Protein AF-X6NGE0-F1 (afdb_monomer)

InterPro domains:
  IPR001373 Cullin, N-terminal [PF00888] (2-91)
  IPR016158 Cullin homology domain [PS50069] (47-99)
  IPR016159 Cullin repeat-like-containing domain superfamily [SSF74788] (1-44)
  IPR036317 Cullin homology domain superfamily [SSF75632] (41-91)
  IPR045093 Cullin [PTHR11932] (2-90)

Sequence (99 aa):
NPDKFVAEVLLLRENFQEIVDQSFNGDKHFQRALKEAFEYFINLDT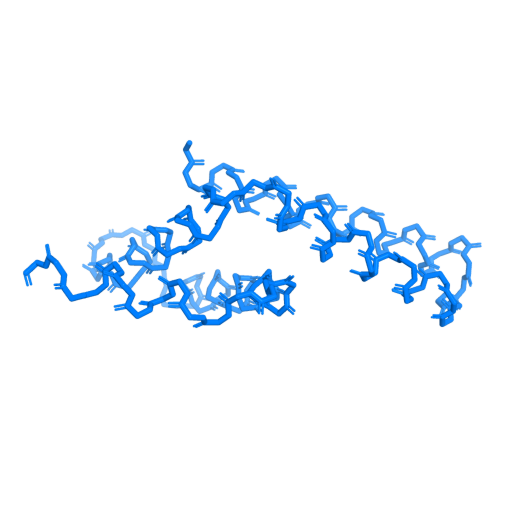RAAQFLSLYSDTLLRKNSLKMQDSEIMQKLDDIIIIFKFLKDKEFLKTTTNSI

Nearest PDB structures (foldseek):
  4y5w-assembly1_A  TM=2.722E-01  e=1.042E+00  Homo sapiens
  8pv4-assembly1_CR  TM=3.385E-01  e=5.177E+00  Thermochaetoides thermophila DSM 1495

Solvent-accessible surface area (backbone atoms only — not comparable to full-atom values): 5772 Å² total; per-residue (Å²): 110,38,68,60,50,54,54,52,53,50,52,53,48,51,57,53,50,50,47,35,41,69,77,51,70,55,38,66,67,55,54,47,52,51,50,54,50,49,27,51,58,51,57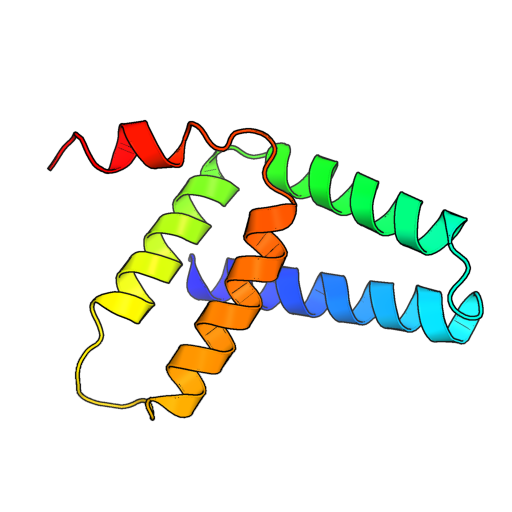,71,41,76,61,50,59,54,32,53,50,53,40,51,51,50,62,70,65,58,69,80,90,86,76,56,72,70,59,53,49,51,55,51,56,54,49,53,59,58,57,72,35,52,81,66,78,64,63,67,60,63,69,66,74,73,117

Organism: Reticulomyxa filosa (NCBI:txid46433)

Mean predicted aligned error: 7.46 Å

Radius of gyration: 15.13 Å; Cα contacts (8 Å, |Δi|>4): 53; chains: 1; bounding box: 33×23×48 Å

Foldseek 3Di:
DLVVLLVVLLVVLVVQCCCCCPVVVVDPVSVVVSLVVLLCVCQVDPCSVVSLVVVLCVLVVPPDDDDDPVVSVVSVVSSVVSVVSHPDPPVVPPVVPPD

pLDDT: mean 82.7, std 15.66, range [36.91, 96.44]

Secondary structure (DSSP, 8-state):
-HHHHHHHHHHHHHHHHHHHHHHSTT-HHHHHHHHHHHHHHHHH-THHHHHHHHHHHHHHH--SSS--HHHHHHHHHHHHHHHTT-S-TTHHHHHHTT-

Structure (mmCIF, N/CA/C/O backbone):
data_AF-X6NGE0-F1
#
_entry.id   AF-X6NGE0-F1
#
loop_
_atom_site.group_PDB
_atom_site.id
_atom_site.type_symbol
_atom_site.label_atom_id
_atom_site.label_alt_id
_atom_site.label_comp_id
_atom_site.label_asym_id
_atom_site.label_entity_id
_atom_site.label_seq_id
_atom_site.pdbx_PDB_ins_code
_atom_site.Cartn_x
_atom_site.Cartn_y
_atom_site.Cartn_z
_atom_site.occupancy
_atom_site.B_iso_or_equiv
_atom_site.auth_seq_id
_atom_site.auth_comp_id
_atom_site.auth_asym_id
_atom_site.auth_atom_id
_atom_site.pdbx_PDB_model_num
ATOM 1 N N . ASN A 1 1 ? -2.169 12.201 8.437 1.00 85.69 1 ASN A N 1
ATOM 2 C CA . ASN A 1 1 ? -3.479 11.549 8.642 1.00 85.69 1 ASN A CA 1
ATOM 3 C C . ASN A 1 1 ? -3.313 10.082 8.245 1.00 85.69 1 ASN A C 1
ATOM 5 O O . ASN A 1 1 ? -3.072 9.860 7.062 1.00 85.69 1 ASN A O 1
ATOM 9 N N . PRO A 1 2 ? -3.366 9.129 9.197 1.00 86.38 2 PRO A N 1
ATOM 10 C CA . PRO A 1 2 ? -3.166 7.698 8.936 1.00 86.38 2 PRO A CA 1
ATOM 11 C C . PRO A 1 2 ? -4.175 7.086 7.958 1.00 86.38 2 PRO A C 1
ATOM 13 O O . PRO A 1 2 ? -3.764 6.370 7.052 1.00 86.38 2 PRO A O 1
ATOM 16 N N . ASP A 1 3 ? -5.464 7.431 8.075 1.00 86.94 3 ASP A N 1
ATOM 17 C CA . ASP A 1 3 ? -6.521 6.896 7.202 1.00 86.94 3 ASP A CA 1
ATOM 18 C C . ASP A 1 3 ? -6.263 7.253 5.735 1.00 86.94 3 ASP A C 1
ATOM 20 O O . ASP A 1 3 ? -6.319 6.406 4.845 1.00 86.94 3 ASP A O 1
ATOM 24 N N . LYS A 1 4 ? -5.933 8.528 5.493 1.00 90.50 4 LYS A N 1
ATOM 25 C CA . LYS A 1 4 ? -5.630 9.040 4.154 1.00 90.50 4 LYS A CA 1
ATOM 26 C C . LYS A 1 4 ? -4.363 8.401 3.582 1.00 90.50 4 LYS A C 1
ATOM 28 O O . LYS A 1 4 ? -4.352 8.042 2.414 1.00 90.50 4 LYS A O 1
ATOM 33 N N . PHE A 1 5 ? -3.328 8.233 4.406 1.00 90.31 5 PHE A N 1
ATOM 34 C CA . PHE A 1 5 ? -2.079 7.596 3.989 1.00 90.31 5 PHE A CA 1
ATOM 35 C C . PHE A 1 5 ? -2.308 6.154 3.523 1.00 90.31 5 PHE A C 1
ATOM 37 O O . PHE A 1 5 ? -1.896 5.800 2.424 1.00 90.31 5 PHE A O 1
ATOM 44 N N . VAL A 1 6 ? -3.004 5.339 4.324 1.00 89.50 6 VAL A N 1
ATOM 45 C CA . VAL A 1 6 ? -3.296 3.941 3.971 1.00 89.50 6 VAL A CA 1
ATOM 46 C C . VAL A 1 6 ? -4.114 3.867 2.681 1.00 89.50 6 VAL A C 1
ATOM 48 O O . VAL A 1 6 ? -3.736 3.137 1.770 1.00 89.50 6 VAL A O 1
ATOM 51 N N . ALA A 1 7 ? -5.174 4.673 2.561 1.00 90.69 7 ALA A N 1
ATOM 52 C CA . ALA A 1 7 ? -6.011 4.700 1.363 1.00 90.69 7 ALA A CA 1
ATOM 53 C C . ALA A 1 7 ? -5.231 5.098 0.095 1.00 90.69 7 ALA A C 1
ATOM 55 O O . ALA A 1 7 ? -5.372 4.453 -0.942 1.00 90.69 7 ALA A O 1
ATOM 56 N N . GLU A 1 8 ? -4.382 6.127 0.170 1.00 93.38 8 GLU A N 1
ATOM 57 C CA . GLU A 1 8 ? -3.574 6.574 -0.972 1.00 93.38 8 GLU A CA 1
ATOM 58 C C . GLU A 1 8 ? -2.524 5.534 -1.383 1.00 93.38 8 GLU A C 1
ATOM 60 O O . GLU A 1 8 ? -2.317 5.315 -2.575 1.00 93.38 8 GLU A O 1
ATOM 65 N N . VAL A 1 9 ? -1.893 4.852 -0.421 1.00 92.81 9 VAL A N 1
ATOM 66 C CA . VAL A 1 9 ? -0.912 3.791 -0.702 1.00 92.81 9 VAL A CA 1
ATOM 67 C C . VAL A 1 9 ? -1.569 2.574 -1.357 1.00 92.81 9 VAL A C 1
ATOM 69 O O . VAL A 1 9 ? -1.000 2.015 -2.297 1.00 92.81 9 VAL A O 1
ATOM 72 N N . LEU A 1 10 ? -2.755 2.169 -0.893 1.00 92.12 10 LEU A N 1
ATOM 73 C CA . LEU A 1 10 ? -3.512 1.064 -1.491 1.00 92.12 10 LEU A CA 1
ATOM 74 C C . LEU A 1 10 ? -3.905 1.381 -2.930 1.00 92.12 10 LEU A C 1
ATOM 76 O O . LEU A 1 10 ? -3.593 0.598 -3.824 1.00 92.12 10 LEU A O 1
ATOM 80 N N . LEU A 1 11 ? -4.491 2.559 -3.158 1.00 94.44 11 LEU A N 1
ATOM 81 C CA . LEU A 1 11 ? -4.886 3.006 -4.491 1.00 94.44 11 LEU A CA 1
ATOM 82 C C . LEU A 1 11 ? -3.682 3.073 -5.438 1.00 94.44 11 LEU A C 1
ATOM 84 O O . LEU A 1 11 ? -3.750 2.627 -6.581 1.00 94.44 11 LEU A O 1
ATOM 88 N N . LEU A 1 12 ? -2.553 3.604 -4.959 1.00 94.75 12 LEU A N 1
ATOM 89 C CA . LEU A 1 12 ? -1.324 3.662 -5.743 1.00 94.75 12 LEU A CA 1
ATOM 90 C C . LEU A 1 12 ? -0.859 2.259 -6.146 1.00 94.75 12 LEU A C 1
ATOM 92 O O . LEU A 1 12 ? -0.488 2.040 -7.299 1.00 94.75 12 LEU A O 1
ATOM 96 N N . ARG A 1 13 ? -0.898 1.302 -5.212 1.00 93.38 13 ARG A N 1
ATOM 97 C CA . ARG A 1 13 ? -0.537 -0.092 -5.484 1.00 93.38 13 ARG A CA 1
ATOM 98 C C . ARG A 1 13 ? -1.469 -0.715 -6.514 1.00 93.38 13 ARG A C 1
ATOM 100 O O . ARG A 1 13 ? -0.970 -1.361 -7.427 1.00 93.38 13 ARG A O 1
ATOM 107 N N . GLU A 1 14 ? -2.779 -0.556 -6.360 1.00 93.94 14 GLU A N 1
ATOM 108 C CA . GLU A 1 14 ? -3.774 -1.115 -7.280 1.00 93.94 14 GLU A CA 1
ATOM 109 C C . GLU A 1 14 ? -3.572 -0.596 -8.700 1.00 93.94 14 GLU A C 1
ATOM 111 O O . GLU A 1 14 ? -3.459 -1.401 -9.619 1.00 93.94 14 GLU A O 1
ATOM 116 N N . ASN A 1 15 ? -3.387 0.716 -8.862 1.00 95.75 15 ASN A N 1
ATOM 117 C CA . ASN A 1 15 ? -3.131 1.325 -10.167 1.00 95.75 15 ASN A CA 1
ATOM 118 C C . ASN A 1 15 ? -1.876 0.746 -10.836 1.00 95.75 15 ASN A C 1
ATOM 120 O O . ASN A 1 15 ? -1.890 0.402 -12.017 1.00 95.75 15 ASN A O 1
ATOM 124 N N . PHE A 1 16 ? -0.768 0.617 -10.098 1.00 95.00 16 PHE A N 1
ATOM 125 C CA . PHE A 1 16 ? 0.450 0.042 -10.671 1.00 95.00 16 PHE A CA 1
ATOM 126 C C . PHE A 1 16 ? 0.337 -1.461 -10.917 1.00 95.00 16 PHE A C 1
ATOM 128 O O . PHE A 1 16 ? 0.873 -1.948 -11.910 1.00 95.00 16 PHE A O 1
ATOM 135 N N . GLN A 1 17 ? -0.352 -2.196 -10.047 1.00 94.06 17 GLN A N 1
ATOM 136 C CA . GLN A 1 17 ? -0.603 -3.620 -10.237 1.00 94.06 17 GLN A CA 1
ATOM 137 C C . GLN A 1 17 ? -1.447 -3.854 -11.496 1.00 94.06 17 GLN A C 1
ATOM 139 O O . GLN A 1 17 ? -1.093 -4.704 -12.305 1.00 94.06 17 GLN A O 1
ATOM 144 N N . GLU A 1 18 ? -2.484 -3.044 -11.719 1.00 96.44 18 GLU A N 1
ATOM 145 C CA . GLU A 1 18 ? -3.308 -3.085 -12.929 1.00 96.44 18 GLU A CA 1
ATOM 146 C C . GLU A 1 18 ? -2.477 -2.815 -14.189 1.00 96.44 18 GLU A C 1
ATOM 148 O O . GLU A 1 18 ? -2.590 -3.546 -15.172 1.00 96.44 18 GLU A O 1
ATOM 153 N N . ILE A 1 19 ? -1.577 -1.826 -14.151 1.00 95.62 19 ILE A N 1
ATOM 154 C CA . ILE A 1 19 ? -0.645 -1.562 -15.256 1.00 95.62 19 ILE A CA 1
ATOM 155 C C . ILE A 1 19 ? 0.243 -2.785 -15.520 1.00 95.62 19 ILE A C 1
ATOM 157 O O . ILE A 1 19 ? 0.416 -3.175 -16.676 1.00 95.62 19 ILE A O 1
ATOM 161 N N . VAL A 1 20 ? 0.796 -3.405 -14.473 1.00 95.44 20 VAL A N 1
ATOM 162 C CA . VAL A 1 20 ? 1.627 -4.614 -14.596 1.00 95.44 20 VAL A CA 1
ATOM 163 C C . VAL A 1 20 ? 0.838 -5.773 -15.203 1.00 95.44 20 VAL A C 1
ATOM 165 O O . VAL A 1 20 ? 1.319 -6.445 -16.118 1.00 95.44 20 VAL A O 1
ATOM 168 N N . ASP A 1 21 ? -0.389 -5.981 -14.747 1.00 95.38 21 ASP A N 1
ATOM 169 C CA . ASP A 1 21 ? -1.202 -7.110 -15.175 1.00 95.38 21 ASP A CA 1
ATOM 170 C C . ASP A 1 21 ? -1.740 -6.922 -16.600 1.00 95.38 21 ASP A C 1
ATOM 172 O O . ASP A 1 21 ? -1.673 -7.852 -17.400 1.00 95.38 21 ASP A O 1
ATOM 176 N N . GLN A 1 22 ? -2.195 -5.719 -16.965 1.00 95.75 22 GLN A N 1
ATOM 177 C CA . GLN A 1 22 ? -2.767 -5.448 -18.288 1.00 95.75 22 GLN A CA 1
ATOM 178 C C . GLN A 1 22 ? -1.710 -5.150 -19.355 1.00 95.75 22 GLN A C 1
ATOM 180 O O . GLN A 1 22 ? -1.786 -5.675 -20.463 1.00 95.75 22 GLN A O 1
ATOM 185 N N . SER A 1 23 ? -0.721 -4.306 -19.045 1.00 95.75 23 SER A N 1
ATOM 186 C CA . SER A 1 23 ? 0.252 -3.834 -20.046 1.00 95.75 23 SER A CA 1
ATOM 187 C C . SER A 1 23 ? 1.441 -4.777 -20.205 1.00 95.75 23 SER A C 1
ATOM 189 O O . SER A 1 23 ? 2.025 -4.849 -21.284 1.00 95.75 23 SER A O 1
ATOM 191 N N . PHE A 1 24 ? 1.793 -5.517 -19.149 1.00 93.88 24 PHE A N 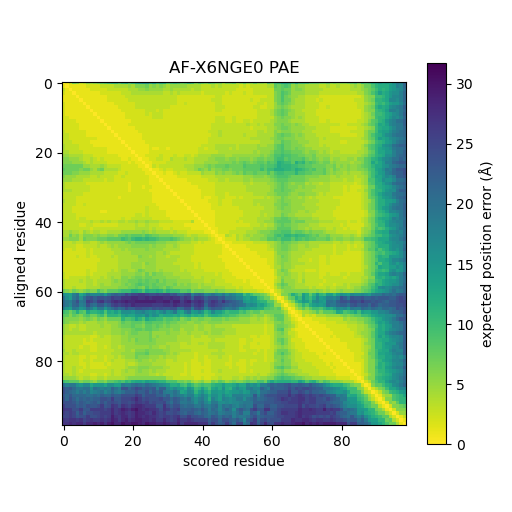1
ATOM 192 C CA . PHE A 1 24 ? 2.913 -6.463 -19.150 1.00 93.88 24 PHE A CA 1
ATOM 193 C C . PHE A 1 24 ? 2.457 -7.918 -18.974 1.00 93.88 24 PHE A C 1
ATOM 195 O O . PHE A 1 24 ? 3.288 -8.792 -18.737 1.00 93.88 24 PHE A O 1
ATOM 202 N N . ASN A 1 25 ? 1.151 -8.191 -19.100 1.00 93.56 25 ASN A N 1
ATOM 203 C CA . ASN A 1 25 ? 0.555 -9.526 -18.988 1.00 93.56 25 ASN A CA 1
ATOM 204 C C . ASN A 1 25 ? 0.964 -10.268 -17.697 1.00 93.56 25 ASN A C 1
ATOM 206 O O . ASN A 1 25 ? 1.215 -11.475 -17.708 1.00 93.56 25 ASN A O 1
ATOM 210 N N . GLY A 1 26 ? 1.109 -9.527 -16.593 1.00 90.56 26 GLY A N 1
ATOM 211 C CA . GLY A 1 26 ? 1.507 -10.080 -15.298 1.00 90.56 26 GLY A CA 1
ATOM 212 C C . GLY A 1 26 ? 2.947 -10.603 -15.256 1.00 90.56 26 GLY A C 1
ATOM 213 O O . GLY A 1 26 ? 3.232 -11.554 -14.523 1.00 90.56 26 GLY A O 1
ATOM 214 N N . ASP A 1 27 ? 3.863 -10.030 -16.044 1.00 95.69 27 ASP A N 1
ATOM 215 C CA . ASP A 1 27 ? 5.264 -10.457 -16.062 1.00 95.69 27 ASP A CA 1
ATOM 216 C C . ASP A 1 27 ? 5.902 -10.381 -14.661 1.00 95.69 27 ASP A C 1
ATOM 218 O O . ASP A 1 27 ? 5.887 -9.354 -13.971 1.00 95.69 27 ASP A O 1
ATOM 222 N N . LYS A 1 28 ? 6.511 -11.497 -14.247 1.00 94.38 28 LYS A N 1
ATOM 223 C CA . LYS A 1 28 ? 7.081 -11.678 -12.906 1.00 94.38 28 LYS A CA 1
ATOM 224 C C . LYS A 1 28 ? 8.211 -10.697 -12.585 1.00 94.38 28 LYS A C 1
ATOM 226 O O . LYS A 1 28 ? 8.404 -10.376 -11.414 1.00 94.38 28 LYS A O 1
ATOM 231 N N . HIS A 1 29 ? 8.963 -10.227 -13.580 1.00 95.62 29 HIS A N 1
ATOM 232 C CA . HIS A 1 29 ? 10.015 -9.229 -13.382 1.00 95.62 29 HIS A CA 1
ATOM 233 C C . HIS A 1 29 ? 9.410 -7.880 -13.011 1.00 95.62 29 HIS A C 1
ATOM 235 O O . HIS A 1 29 ? 9.878 -7.250 -12.065 1.00 95.62 29 HIS A O 1
ATOM 241 N N . PHE A 1 30 ? 8.336 -7.469 -13.689 1.00 93.81 30 PHE A N 1
ATOM 242 C CA . PHE A 1 30 ? 7.636 -6.222 -13.385 1.00 93.81 30 PHE A CA 1
ATOM 243 C C . PHE A 1 30 ? 6.880 -6.298 -12.058 1.00 93.81 30 PHE A C 1
ATOM 245 O O . PHE A 1 30 ? 6.951 -5.361 -11.267 1.00 93.81 30 PHE A O 1
ATOM 252 N N . GLN A 1 31 ? 6.254 -7.437 -11.745 1.00 94.25 31 GLN A N 1
ATOM 253 C CA . GLN A 1 31 ? 5.654 -7.668 -10.425 1.00 94.25 31 GLN A CA 1
ATOM 254 C C . GLN A 1 31 ? 6.697 -7.585 -9.301 1.00 94.25 31 GLN A C 1
ATOM 256 O O . GLN A 1 31 ? 6.455 -6.986 -8.251 1.00 94.25 31 GLN A O 1
ATOM 261 N N . ARG A 1 32 ? 7.887 -8.156 -9.520 1.00 93.94 32 ARG A N 1
ATOM 262 C CA . ARG A 1 32 ? 8.998 -8.075 -8.570 1.00 93.94 32 ARG A CA 1
ATOM 263 C C . ARG A 1 32 ? 9.525 -6.648 -8.426 1.00 93.94 32 ARG A C 1
ATOM 265 O O . ARG A 1 32 ? 9.697 -6.198 -7.299 1.00 93.94 32 ARG A O 1
ATOM 272 N N . ALA A 1 33 ? 9.745 -5.940 -9.530 1.00 95.06 33 ALA A N 1
ATOM 273 C CA . ALA A 1 33 ? 10.193 -4.550 -9.512 1.00 95.06 33 ALA A CA 1
ATOM 274 C C . ALA A 1 33 ? 9.188 -3.641 -8.787 1.00 95.06 33 ALA A C 1
ATOM 276 O O . ALA A 1 33 ? 9.587 -2.817 -7.966 1.00 95.06 33 ALA A O 1
ATOM 277 N N . LEU A 1 34 ? 7.886 -3.842 -9.018 1.00 94.44 34 LEU A N 1
ATOM 278 C CA . LEU A 1 34 ? 6.825 -3.139 -8.301 1.00 94.44 34 LEU A CA 1
ATOM 279 C C . LEU A 1 34 ? 6.906 -3.403 -6.793 1.00 94.44 34 LEU A C 1
ATOM 281 O O . LEU A 1 34 ? 6.889 -2.468 -5.995 1.00 94.44 34 LEU A O 1
ATOM 285 N N . LYS A 1 35 ? 7.052 -4.672 -6.398 1.00 91.69 35 LYS A N 1
ATOM 286 C CA . LYS A 1 35 ? 7.224 -5.051 -4.993 1.00 91.69 35 LYS A CA 1
ATOM 287 C C . LYS A 1 35 ? 8.448 -4.374 -4.363 1.00 91.69 35 LYS A C 1
ATOM 289 O O . LYS A 1 35 ? 8.319 -3.775 -3.300 1.00 91.69 35 LYS A O 1
ATOM 294 N N . GLU A 1 36 ? 9.611 -4.444 -5.008 1.00 93.12 36 GLU A N 1
ATOM 295 C CA . GLU A 1 36 ? 10.856 -3.839 -4.511 1.00 93.12 36 GLU A CA 1
ATOM 296 C C . GLU A 1 36 ? 10.742 -2.308 -4.394 1.00 93.12 36 GLU A C 1
ATOM 298 O O . GLU A 1 36 ? 11.225 -1.725 -3.421 1.00 93.12 36 GLU A O 1
ATOM 303 N N . ALA A 1 37 ? 10.044 -1.654 -5.329 1.00 92.94 37 ALA A N 1
ATOM 304 C CA . ALA A 1 37 ? 9.780 -0.219 -5.281 1.00 92.94 37 ALA A CA 1
ATOM 305 C C . ALA A 1 37 ? 8.880 0.170 -4.097 1.00 92.94 37 ALA A C 1
ATOM 307 O O . ALA A 1 37 ? 9.183 1.138 -3.400 1.00 92.94 37 ALA A O 1
ATOM 308 N N . PHE A 1 38 ? 7.816 -0.595 -3.824 1.00 92.38 38 PHE A N 1
ATOM 309 C CA . PHE A 1 38 ? 6.952 -0.365 -2.660 1.00 92.38 38 PHE A CA 1
ATOM 310 C C . PHE A 1 38 ? 7.679 -0.627 -1.340 1.00 92.38 38 PHE A C 1
ATOM 312 O O . PHE A 1 38 ? 7.536 0.161 -0.407 1.00 92.38 38 PHE A O 1
ATOM 319 N N . GLU A 1 39 ? 8.506 -1.674 -1.262 1.00 91.19 39 GLU A N 1
ATOM 320 C CA . GLU A 1 39 ? 9.380 -1.895 -0.106 1.00 91.19 39 GLU A CA 1
ATOM 321 C C . GLU A 1 39 ? 10.327 -0.710 0.100 1.00 91.19 39 GLU A C 1
ATOM 323 O O . GLU A 1 39 ? 10.460 -0.210 1.211 1.00 91.19 39 GLU A O 1
ATOM 328 N N . TYR A 1 40 ? 10.980 -0.211 -0.946 1.00 90.75 40 TYR A N 1
ATOM 329 C CA . TYR A 1 40 ? 11.858 0.949 -0.809 1.00 90.75 40 TYR A CA 1
ATOM 330 C C . TYR A 1 40 ? 11.094 2.204 -0.357 1.00 90.75 40 TYR A C 1
ATOM 332 O O . TYR A 1 40 ? 11.487 2.846 0.614 1.00 90.75 40 TYR A O 1
ATOM 340 N N . PHE A 1 41 ? 9.981 2.517 -1.021 1.00 89.50 41 PHE A N 1
ATOM 341 C CA . PHE A 1 41 ? 9.160 3.696 -0.751 1.00 89.50 41 PHE A CA 1
ATOM 342 C C . PHE A 1 41 ? 8.600 3.715 0.677 1.00 89.50 41 PHE A C 1
ATOM 344 O O . PHE A 1 41 ? 8.749 4.713 1.379 1.00 89.50 41 PHE A O 1
ATOM 351 N N . ILE A 1 42 ? 7.997 2.611 1.128 1.00 89.88 42 ILE A N 1
ATOM 352 C CA . ILE A 1 42 ? 7.381 2.528 2.459 1.00 89.88 42 ILE A CA 1
ATOM 353 C C . ILE A 1 42 ? 8.431 2.635 3.569 1.00 89.88 42 ILE A C 1
ATOM 355 O O . ILE A 1 42 ? 8.155 3.222 4.610 1.00 89.88 42 ILE A O 1
ATOM 359 N N . ASN A 1 43 ? 9.640 2.110 3.353 1.00 88.12 43 ASN A N 1
ATOM 360 C CA . ASN A 1 43 ? 10.714 2.177 4.347 1.00 88.12 43 ASN A CA 1
ATOM 361 C C . ASN A 1 43 ? 11.569 3.453 4.246 1.00 88.12 43 ASN A C 1
ATOM 363 O O . ASN A 1 43 ? 12.468 3.635 5.064 1.00 88.12 43 ASN A O 1
ATOM 367 N N . LEU A 1 44 ? 11.312 4.339 3.277 1.00 88.81 44 LEU A N 1
ATOM 368 C CA . LEU A 1 44 ? 12.025 5.614 3.162 1.00 88.81 44 LEU A CA 1
ATOM 369 C C . LEU A 1 44 ? 11.676 6.566 4.315 1.00 88.81 44 LEU A C 1
ATOM 371 O O . LEU A 1 44 ? 12.510 7.362 4.743 1.00 88.81 44 LEU A O 1
ATOM 375 N N . ASP A 1 45 ? 10.445 6.477 4.819 1.00 84.50 45 ASP A N 1
ATOM 376 C CA . ASP A 1 45 ? 9.936 7.304 5.905 1.00 84.50 45 ASP A CA 1
ATOM 377 C C . ASP A 1 45 ? 9.513 6.429 7.090 1.00 84.50 45 ASP A C 1
ATOM 379 O O . ASP A 1 45 ? 8.534 5.686 7.025 1.00 84.50 45 ASP A O 1
ATOM 383 N N . THR A 1 46 ? 10.216 6.560 8.214 1.00 78.56 46 THR A N 1
ATOM 384 C CA . THR A 1 46 ? 9.928 5.814 9.451 1.00 78.56 46 THR A CA 1
ATOM 385 C C . THR A 1 46 ? 8.529 6.095 10.009 1.00 78.56 46 THR A C 1
ATOM 387 O O . THR A 1 46 ? 7.980 5.278 10.752 1.00 78.56 46 THR A O 1
ATOM 390 N N . ARG A 1 47 ? 7.895 7.207 9.611 1.00 86.44 47 ARG A N 1
ATOM 391 C CA . ARG A 1 47 ? 6.511 7.542 9.977 1.00 86.44 47 ARG A CA 1
ATOM 392 C C . ARG A 1 47 ? 5.486 6.636 9.301 1.00 86.44 47 ARG A C 1
ATOM 394 O O . ARG A 1 47 ? 4.378 6.518 9.819 1.00 86.44 47 ARG A O 1
ATOM 401 N N . ALA A 1 48 ? 5.828 5.977 8.191 1.00 86.56 48 ALA A N 1
ATOM 402 C CA . ALA A 1 48 ? 4.931 5.036 7.522 1.00 86.56 48 ALA A CA 1
ATOM 403 C C . ALA A 1 48 ? 4.531 3.895 8.467 1.00 86.56 48 ALA A C 1
ATOM 405 O O . ALA A 1 48 ? 3.343 3.625 8.638 1.00 86.56 48 ALA A O 1
ATOM 406 N N . ALA A 1 49 ? 5.504 3.301 9.167 1.00 86.06 49 ALA A N 1
ATOM 407 C CA . ALA A 1 49 ? 5.251 2.280 10.183 1.00 86.06 49 ALA A CA 1
ATOM 408 C C . ALA A 1 49 ? 4.353 2.811 11.313 1.00 86.06 49 ALA A C 1
ATOM 410 O O . ALA A 1 49 ? 3.388 2.157 11.701 1.00 86.06 49 ALA A O 1
ATOM 411 N N . GLN A 1 50 ? 4.615 4.032 11.792 1.00 86.19 50 GLN A N 1
ATOM 412 C CA . GLN A 1 50 ? 3.805 4.665 12.835 1.00 86.19 50 GLN A CA 1
ATOM 413 C C . GLN A 1 50 ? 2.352 4.897 12.390 1.00 86.19 50 GLN A C 1
ATOM 415 O O . GLN A 1 50 ? 1.424 4.651 13.160 1.00 86.19 50 GLN A O 1
ATOM 420 N N . PHE A 1 51 ? 2.129 5.360 11.158 1.00 89.69 51 PHE A N 1
ATOM 421 C CA . PHE A 1 51 ? 0.782 5.558 10.619 1.00 89.69 51 PHE A CA 1
ATOM 422 C C . PHE A 1 51 ? 0.031 4.238 10.460 1.00 89.69 51 PHE A C 1
ATOM 424 O O . PHE A 1 51 ? -1.151 4.183 10.789 1.00 89.69 51 PHE A O 1
ATOM 431 N N . LEU A 1 52 ? 0.710 3.172 10.036 1.00 88.94 52 LEU A N 1
ATOM 432 C CA . LEU A 1 52 ? 0.116 1.838 9.938 1.00 88.94 52 LEU A CA 1
ATOM 433 C C . LEU A 1 52 ? -0.302 1.300 11.317 1.00 88.94 52 LEU A C 1
ATOM 435 O O . LEU A 1 52 ? -1.419 0.798 11.466 1.00 88.94 52 LEU A O 1
ATOM 439 N N . SER A 1 53 ? 0.532 1.474 12.346 1.00 87.69 53 SER A N 1
ATOM 440 C CA . SER A 1 53 ? 0.182 1.104 13.726 1.00 87.69 53 SER A CA 1
ATOM 441 C C . SER A 1 53 ? -1.022 1.897 14.246 1.00 87.69 53 SER A C 1
ATOM 443 O O . SER A 1 53 ? -1.989 1.303 14.711 1.00 87.69 53 SER A O 1
ATOM 445 N N . LEU A 1 54 ? -1.022 3.228 14.090 1.00 88.00 54 LEU A N 1
ATOM 446 C CA . LEU A 1 54 ? -2.132 4.087 14.530 1.00 88.00 54 LEU A CA 1
ATOM 447 C C . LEU A 1 54 ? -3.451 3.769 13.812 1.00 88.00 54 LEU A C 1
ATOM 449 O O . LEU A 1 54 ? -4.521 3.823 14.422 1.00 8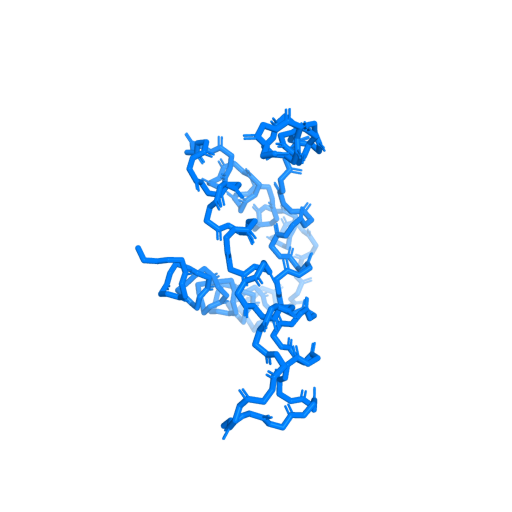8.00 54 LEU A O 1
ATOM 453 N N . TYR A 1 55 ? -3.386 3.449 12.519 1.00 88.06 55 TYR A N 1
ATOM 454 C CA . TYR A 1 55 ? -4.553 3.037 11.743 1.00 88.06 55 TYR A CA 1
ATOM 455 C C . TYR A 1 55 ? -5.109 1.702 12.246 1.00 88.06 55 TYR A C 1
ATOM 457 O O . TYR A 1 55 ? -6.305 1.600 12.516 1.00 88.06 55 TYR A O 1
ATOM 465 N N . SER A 1 56 ? -4.235 0.714 12.460 1.00 86.62 56 SER A N 1
ATOM 466 C CA . SER A 1 56 ? -4.609 -0.596 13.009 1.00 86.62 56 SER A CA 1
ATOM 467 C C . SER A 1 56 ? -5.249 -0.462 14.390 1.00 86.62 56 SER A C 1
ATOM 469 O O . SER A 1 56 ? -6.331 -0.996 14.623 1.00 86.62 56 SER A O 1
ATOM 471 N N . ASP A 1 57 ? -4.641 0.327 15.280 1.00 86.19 57 ASP A N 1
ATOM 472 C CA . ASP A 1 57 ? -5.190 0.622 16.605 1.00 86.19 57 ASP A CA 1
ATOM 473 C C . ASP A 1 57 ? -6.569 1.278 16.509 1.00 86.19 57 ASP A C 1
ATOM 475 O O . ASP A 1 57 ? -7.463 0.960 17.288 1.00 86.19 57 ASP A O 1
ATOM 479 N N . THR A 1 58 ? -6.769 2.179 15.546 1.00 85.62 58 THR A N 1
ATOM 480 C CA . THR A 1 58 ? -8.060 2.845 15.335 1.00 85.62 58 THR A CA 1
ATOM 481 C C . THR A 1 58 ? -9.126 1.865 14.848 1.00 85.62 58 THR A C 1
ATOM 483 O O . THR A 1 58 ? -10.260 1.936 15.322 1.00 85.62 58 THR A O 1
ATOM 486 N N . LEU A 1 59 ? -8.779 0.947 13.941 1.00 83.62 59 LEU A N 1
ATOM 487 C CA . LEU A 1 59 ? -9.686 -0.103 13.469 1.00 83.62 59 LEU A CA 1
ATOM 488 C C . LEU A 1 59 ? -10.068 -1.074 14.592 1.00 83.62 59 LEU A C 1
ATOM 490 O O . LEU A 1 59 ? -11.242 -1.393 14.736 1.00 83.62 59 LEU A O 1
ATOM 494 N N . LEU A 1 60 ? -9.101 -1.488 15.417 1.00 81.94 60 LEU A N 1
ATOM 495 C CA . LEU A 1 60 ? -9.320 -2.433 16.518 1.00 81.94 60 LEU A CA 1
ATOM 496 C C . LEU A 1 60 ? -10.034 -1.800 17.721 1.00 81.94 60 LEU A C 1
ATOM 498 O O . LEU A 1 60 ? -10.833 -2.457 18.385 1.00 81.94 60 LEU A O 1
ATOM 502 N N . ARG A 1 61 ? -9.761 -0.522 18.026 1.00 79.50 61 ARG A N 1
ATOM 503 C CA . ARG A 1 61 ? -10.408 0.201 19.137 1.00 79.50 61 ARG A CA 1
ATOM 504 C C . ARG A 1 61 ? -11.816 0.671 18.797 1.00 79.50 61 ARG A C 1
ATOM 506 O O . ARG A 1 61 ? -12.621 0.821 19.714 1.00 79.50 61 ARG A O 1
ATOM 513 N N . LYS A 1 62 ? -12.136 0.909 17.520 1.00 63.59 62 LYS A N 1
ATOM 514 C CA . LYS A 1 62 ? -13.501 1.231 17.072 1.00 63.59 62 LYS A CA 1
ATOM 515 C C . LYS A 1 62 ? -14.392 -0.019 17.072 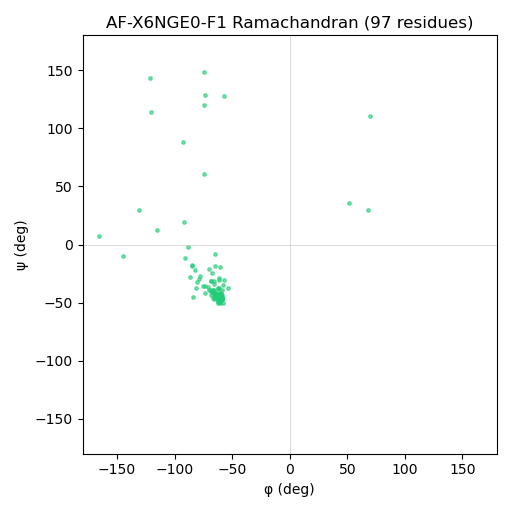1.00 63.59 62 LYS A C 1
ATOM 517 O O . LYS A 1 62 ? -14.986 -0.371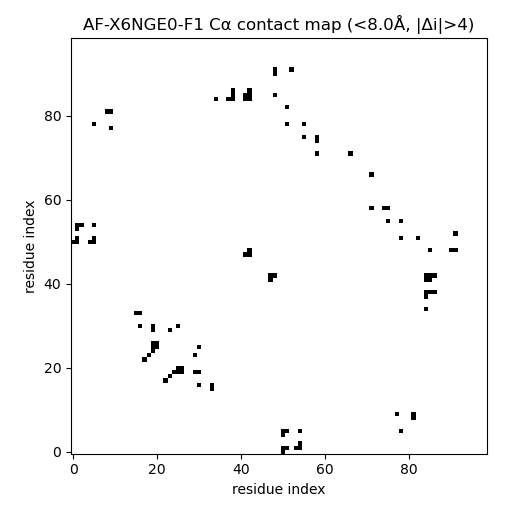 16.062 1.00 63.59 62 LYS A O 1
ATOM 522 N N . ASN A 1 63 ? -14.570 -0.625 18.241 1.00 55.09 63 ASN A N 1
ATOM 523 C CA . ASN A 1 63 ? -15.786 -1.374 18.527 1.00 55.09 63 ASN A CA 1
ATOM 524 C C . ASN A 1 63 ? -16.912 -0.360 18.769 1.00 55.09 63 ASN A C 1
ATOM 526 O O . ASN A 1 63 ? -16.820 0.442 19.696 1.00 55.09 63 ASN A O 1
ATOM 530 N N . SER A 1 64 ? -17.973 -0.421 17.955 1.00 49.88 64 SER A N 1
ATOM 531 C CA . SER A 1 64 ? -19.204 0.397 17.999 1.00 49.88 64 SER A CA 1
ATOM 532 C C . SER A 1 64 ? -18.994 1.878 17.617 1.00 49.88 64 SER A C 1
ATOM 534 O O . SER A 1 64 ? -18.328 2.645 18.295 1.00 49.88 64 SER A O 1
ATOM 536 N N . LEU A 1 65 ? -19.481 2.390 16.483 1.00 58.03 65 LEU A N 1
ATOM 537 C CA . LEU A 1 65 ? -20.895 2.749 16.307 1.00 58.03 65 LEU A CA 1
ATOM 538 C C . LEU A 1 65 ? -21.295 2.996 14.827 1.00 58.03 65 LEU A C 1
ATOM 540 O O . LEU A 1 65 ? -22.390 3.500 14.589 1.00 58.03 65 LEU A O 1
ATOM 544 N N . LYS A 1 66 ? -20.437 2.733 13.823 1.00 66.25 66 LYS A N 1
ATOM 545 C CA . LYS A 1 66 ? -20.731 3.139 12.422 1.00 66.25 66 LYS A CA 1
ATOM 546 C C . LYS A 1 66 ? -20.265 2.216 11.289 1.00 66.25 66 LYS A C 1
ATOM 548 O O . LYS A 1 66 ? -20.658 2.475 10.158 1.00 66.25 66 LYS A O 1
ATOM 553 N N . MET A 1 67 ? -19.450 1.194 11.544 1.00 70.69 67 MET A N 1
ATOM 554 C CA . MET A 1 67 ? -18.937 0.301 10.494 1.00 70.69 67 MET A CA 1
ATOM 555 C C . MET A 1 67 ? -19.341 -1.137 10.787 1.00 70.69 67 MET A C 1
ATOM 557 O O . MET A 1 67 ? -19.387 -1.532 11.949 1.00 70.69 67 MET A O 1
ATOM 561 N N . GLN A 1 68 ? -19.657 -1.882 9.731 1.00 82.00 68 GLN A N 1
ATOM 562 C CA . GLN A 1 68 ? -19.962 -3.306 9.824 1.00 82.00 68 GLN A CA 1
ATOM 563 C C . GLN A 1 68 ? -18.673 -4.097 10.043 1.00 82.00 68 GLN A C 1
ATOM 565 O O . GLN A 1 68 ? -17.629 -3.737 9.493 1.00 82.00 68 GLN A O 1
ATOM 570 N N . ASP A 1 69 ? -18.759 -5.211 10.766 1.00 81.56 69 ASP A N 1
ATOM 571 C CA . ASP A 1 69 ? -17.612 -6.090 11.029 1.00 81.56 69 ASP A CA 1
ATOM 572 C C . ASP A 1 69 ? -16.905 -6.511 9.729 1.00 81.56 69 ASP A C 1
ATOM 574 O O . ASP A 1 69 ? -15.679 -6.528 9.662 1.00 81.56 69 ASP A O 1
ATOM 578 N N . SER A 1 70 ? -17.665 -6.747 8.652 1.00 85.75 70 SER A N 1
ATOM 579 C CA . SER A 1 70 ? -17.122 -7.079 7.328 1.00 85.75 70 SER A CA 1
ATOM 580 C C . SER A 1 70 ? -16.240 -5.977 6.734 1.00 85.75 70 SER A C 1
ATOM 582 O O . SER A 1 70 ? -15.235 -6.267 6.094 1.00 85.75 70 SER A O 1
ATOM 584 N N . GLU A 1 71 ? -16.598 -4.710 6.946 1.00 85.19 71 GLU A N 1
ATOM 585 C CA . GLU A 1 71 ? -15.829 -3.565 6.449 1.00 85.19 71 GLU A CA 1
ATOM 586 C C . GLU A 1 71 ? -14.537 -3.383 7.256 1.00 85.19 71 GLU A C 1
ATOM 588 O O . GLU A 1 71 ? -13.493 -3.034 6.706 1.00 85.19 71 GLU A O 1
ATOM 593 N N . ILE A 1 72 ? -14.588 -3.659 8.562 1.00 83.56 72 ILE A N 1
ATOM 594 C CA . ILE A 1 72 ? -13.404 -3.659 9.426 1.00 83.56 72 ILE A CA 1
ATOM 595 C C . ILE A 1 72 ? -12.449 -4.777 8.996 1.00 83.56 72 ILE A C 1
ATOM 597 O O . ILE A 1 72 ? -11.258 -4.518 8.838 1.00 83.56 72 ILE A O 1
ATOM 601 N N . MET A 1 73 ? -12.962 -5.989 8.750 1.00 85.25 73 MET A N 1
ATOM 602 C CA . MET A 1 73 ? -12.149 -7.112 8.273 1.00 85.25 73 MET A CA 1
ATOM 603 C C . MET A 1 73 ? -11.464 -6.800 6.941 1.00 85.25 73 MET A C 1
ATOM 605 O O . MET A 1 73 ? -10.259 -7.000 6.830 1.00 85.25 73 MET A O 1
ATOM 609 N N . GLN A 1 74 ? -12.187 -6.223 5.977 1.00 88.81 74 GLN A N 1
ATOM 610 C CA . GLN A 1 74 ? -11.597 -5.828 4.697 1.00 88.81 74 GLN A CA 1
ATOM 611 C C . GLN A 1 74 ? -10.448 -4.824 4.881 1.00 88.81 74 GLN A C 1
ATOM 613 O O . GLN A 1 74 ? -9.365 -5.009 4.335 1.00 88.81 74 GLN A O 1
ATOM 618 N N . LYS A 1 75 ? -10.636 -3.796 5.716 1.00 87.94 75 LYS A N 1
ATOM 619 C CA . LYS A 1 75 ? -9.576 -2.809 5.984 1.00 87.94 75 LYS A CA 1
ATOM 620 C C . LYS A 1 75 ? -8.372 -3.404 6.715 1.00 87.94 75 LYS A C 1
ATOM 622 O O . LYS A 1 75 ? -7.248 -2.936 6.522 1.00 87.94 75 LYS A O 1
ATOM 627 N N . LEU A 1 76 ? -8.593 -4.414 7.558 1.00 86.94 76 LEU A N 1
ATOM 628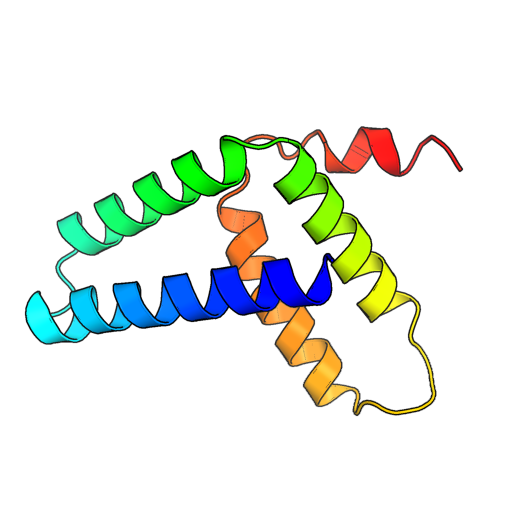 C CA . LEU A 1 76 ? -7.517 -5.171 8.197 1.00 86.94 76 LEU A CA 1
ATOM 629 C C . LEU A 1 76 ? -6.740 -6.017 7.173 1.00 86.94 76 LEU A C 1
ATOM 631 O O . LEU A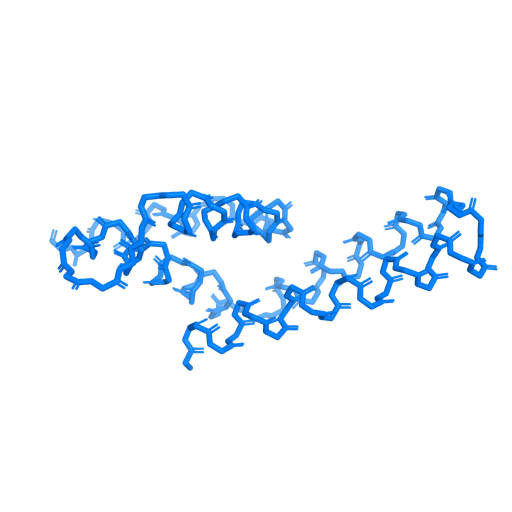 1 76 ? -5.511 -6.048 7.223 1.00 86.94 76 LEU A O 1
ATOM 635 N N . ASP A 1 77 ? -7.418 -6.639 6.209 1.00 89.00 77 ASP A N 1
ATOM 636 C CA . ASP A 1 77 ? -6.761 -7.370 5.119 1.00 89.00 77 ASP A CA 1
ATOM 637 C C . ASP A 1 77 ? -5.928 -6.436 4.229 1.00 89.00 77 ASP A C 1
ATOM 639 O O . ASP A 1 77 ? -4.777 -6.743 3.893 1.00 89.00 77 ASP A O 1
ATOM 643 N N . ASP A 1 78 ? -6.459 -5.254 3.919 1.00 88.38 78 ASP A N 1
ATOM 644 C CA . ASP A 1 78 ? -5.770 -4.250 3.113 1.00 88.38 78 ASP A CA 1
ATOM 645 C C . ASP A 1 78 ? -4.486 -3.758 3.793 1.00 88.38 78 ASP A C 1
ATOM 647 O O . ASP A 1 78 ? -3.415 -3.704 3.178 1.00 88.38 78 ASP A O 1
ATOM 651 N N . ILE A 1 79 ? -4.5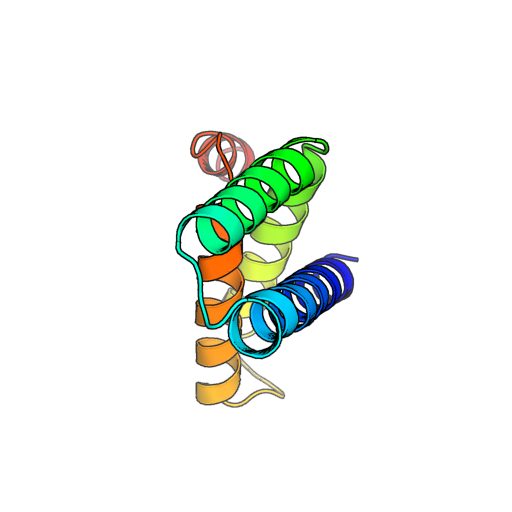41 -3.445 5.093 1.00 88.44 79 ILE A N 1
ATOM 652 C CA . ILE A 1 79 ? -3.340 -2.995 5.800 1.00 88.44 79 ILE A CA 1
ATOM 653 C C . ILE A 1 79 ? -2.301 -4.118 5.943 1.00 88.44 79 ILE A C 1
ATOM 655 O O . ILE A 1 79 ? -1.100 -3.843 5.874 1.00 88.44 79 ILE A O 1
ATOM 659 N N . ILE A 1 80 ? -2.718 -5.387 6.054 1.00 87.94 80 ILE A N 1
ATOM 660 C CA . ILE A 1 80 ? -1.803 -6.542 6.054 1.00 87.94 80 ILE A CA 1
ATOM 661 C C . ILE A 1 80 ? -0.960 -6.579 4.771 1.00 87.94 80 ILE A C 1
ATOM 663 O O . ILE A 1 80 ? 0.215 -6.955 4.820 1.00 87.94 80 ILE A O 1
ATOM 667 N N . ILE A 1 81 ? -1.512 -6.169 3.625 1.00 88.81 81 ILE A N 1
ATOM 668 C CA . ILE A 1 81 ? -0.751 -6.064 2.372 1.00 88.81 81 ILE A CA 1
ATOM 669 C C . ILE A 1 81 ? 0.378 -5.044 2.522 1.00 88.81 81 ILE A C 1
ATOM 671 O O . ILE A 1 81 ? 1.513 -5.348 2.156 1.00 88.81 81 ILE A O 1
ATOM 675 N N . ILE A 1 82 ? 0.103 -3.873 3.101 1.00 88.75 82 ILE A N 1
ATOM 676 C CA . ILE A 1 82 ? 1.123 -2.833 3.284 1.00 88.75 82 ILE A CA 1
ATOM 677 C C . ILE A 1 82 ? 2.176 -3.264 4.313 1.00 88.75 82 ILE A C 1
ATOM 679 O O . ILE A 1 82 ? 3.370 -3.064 4.091 1.00 88.75 82 ILE A O 1
ATOM 683 N N . PHE A 1 83 ? 1.769 -3.935 5.396 1.00 87.38 83 PHE A N 1
ATOM 684 C CA . PHE A 1 83 ? 2.695 -4.481 6.395 1.00 87.38 83 PHE A CA 1
ATOM 685 C C . PHE A 1 83 ? 3.728 -5.441 5.795 1.00 87.38 83 PHE A C 1
ATOM 687 O O . PHE A 1 83 ? 4.857 -5.498 6.282 1.00 87.38 83 PHE A O 1
ATOM 694 N N . LYS A 1 84 ? 3.391 -6.169 4.720 1.00 87.25 84 LYS A N 1
ATOM 695 C CA . LYS A 1 84 ? 4.344 -7.057 4.029 1.00 87.25 84 LYS A CA 1
ATOM 696 C C . LYS A 1 84 ? 5.507 -6.304 3.375 1.00 87.25 84 LYS A C 1
ATOM 698 O O . LYS A 1 84 ? 6.517 -6.943 3.095 1.00 87.25 84 LYS A O 1
ATOM 703 N N . PHE A 1 85 ? 5.380 -4.996 3.142 1.00 88.12 85 PHE A N 1
ATOM 704 C CA . PHE A 1 85 ? 6.438 -4.169 2.560 1.00 88.12 85 PHE A CA 1
ATOM 705 C C . PHE A 1 85 ? 7.363 -3.528 3.604 1.00 88.12 85 PHE A C 1
ATOM 707 O O . PHE A 1 85 ? 8.411 -3.003 3.233 1.00 88.12 85 PHE A O 1
ATOM 714 N N . LEU A 1 86 ? 7.029 -3.564 4.899 1.00 86.62 86 LEU A N 1
ATOM 715 C CA . LEU A 1 86 ? 7.911 -3.052 5.953 1.00 86.62 86 LEU A CA 1
ATOM 716 C C . LEU A 1 86 ? 9.091 -4.007 6.189 1.00 86.62 86 LEU A C 1
ATOM 718 O O . LEU A 1 86 ? 8.902 -5.203 6.415 1.00 86.62 86 LEU A O 1
ATOM 722 N N . LYS A 1 87 ? 10.314 -3.466 6.167 1.00 74.94 87 LYS A N 1
ATOM 723 C CA . LYS A 1 87 ? 11.551 -4.222 6.420 1.00 74.94 87 LYS A CA 1
ATOM 724 C C . LYS A 1 87 ? 11.814 -4.405 7.915 1.00 74.94 87 LYS A C 1
ATOM 726 O O . LYS A 1 87 ? 12.217 -5.491 8.327 1.00 74.94 87 LYS A O 1
ATOM 731 N N . ASP A 1 88 ? 11.502 -3.396 8.729 1.00 65.38 88 ASP A N 1
ATOM 732 C CA . ASP A 1 88 ? 11.677 -3.448 10.183 1.00 65.38 88 ASP A CA 1
ATOM 733 C C . ASP A 1 88 ? 10.406 -3.918 10.896 1.00 65.38 88 ASP A C 1
ATOM 735 O O . ASP A 1 88 ? 9.582 -3.134 11.369 1.00 65.38 88 ASP A O 1
ATOM 739 N N . LYS A 1 89 ? 10.281 -5.239 11.057 1.00 57.62 89 LYS A N 1
ATOM 740 C CA . LYS A 1 89 ? 9.272 -5.846 11.947 1.00 57.62 89 LYS A CA 1
ATOM 741 C C . LYS A 1 89 ? 9.486 -5.510 13.435 1.00 57.62 89 LYS A C 1
ATOM 743 O O . LYS A 1 89 ? 8.628 -5.823 14.255 1.00 57.62 89 LYS A O 1
ATOM 748 N N . GLU A 1 90 ? 10.604 -4.875 13.791 1.00 48.25 90 GLU A N 1
ATOM 749 C CA . GLU A 1 90 ? 10.959 -4.500 15.167 1.00 48.25 90 GLU A CA 1
ATOM 750 C C . GLU A 1 90 ? 10.344 -3.157 15.617 1.00 48.25 90 GLU A C 1
ATOM 752 O O . GLU A 1 90 ? 10.204 -2.937 16.819 1.00 48.25 90 GLU A O 1
ATOM 757 N N . PHE A 1 91 ? 9.877 -2.284 14.706 1.00 49.28 91 PHE A N 1
ATOM 758 C CA . PHE A 1 91 ? 9.252 -1.007 15.105 1.00 49.28 91 PHE A CA 1
ATOM 759 C C . PHE A 1 91 ? 7.902 -1.203 15.822 1.00 49.28 91 PHE A C 1
ATOM 761 O O . PHE A 1 91 ? 7.518 -0.390 16.660 1.00 49.28 91 PHE A O 1
ATOM 768 N N . LEU A 1 92 ? 7.223 -2.329 15.565 1.00 50.72 92 LEU A N 1
ATOM 769 C CA . LEU A 1 92 ? 5.999 -2.726 16.269 1.00 50.72 92 LEU A CA 1
ATOM 770 C C . LEU A 1 92 ? 6.224 -2.918 17.779 1.00 50.72 92 LEU A C 1
ATOM 772 O O . LEU A 1 92 ? 5.310 -2.677 18.557 1.00 50.72 92 LEU A O 1
ATOM 776 N N . LYS A 1 93 ? 7.424 -3.328 18.216 1.00 46.34 93 LYS A N 1
ATOM 777 C CA . LYS A 1 93 ? 7.691 -3.648 19.631 1.00 46.34 93 LYS A CA 1
ATOM 778 C C . LYS A 1 93 ? 7.958 -2.415 20.491 1.00 46.34 93 LYS A C 1
ATOM 780 O O . LYS A 1 93 ? 7.621 -2.410 21.672 1.00 46.34 93 LYS A O 1
ATOM 785 N N . THR A 1 94 ? 8.553 -1.367 19.926 1.00 40.81 94 THR A N 1
ATOM 786 C CA . THR A 1 94 ? 8.989 -0.210 20.722 1.00 40.81 94 THR A CA 1
ATOM 787 C C . THR A 1 94 ? 7.832 0.728 21.061 1.00 40.81 94 THR A C 1
ATOM 789 O O . THR A 1 94 ? 7.844 1.340 22.123 1.00 40.81 94 THR A O 1
ATOM 792 N N . THR A 1 95 ? 6.794 0.817 20.222 1.00 44.88 95 THR A N 1
ATOM 793 C CA . THR A 1 95 ? 5.657 1.724 20.482 1.00 44.88 95 THR A CA 1
ATOM 794 C C . THR A 1 95 ? 4.579 1.117 21.388 1.00 44.88 95 THR A C 1
ATOM 796 O O . THR A 1 95 ? 3.812 1.863 21.987 1.00 44.88 95 THR A O 1
ATOM 799 N N . THR A 1 96 ? 4.533 -0.212 21.547 1.00 47.81 96 THR A N 1
ATOM 800 C CA . THR A 1 96 ? 3.600 -0.879 22.478 1.00 47.81 96 THR A CA 1
ATOM 801 C C . THR A 1 96 ? 4.109 -0.883 23.927 1.00 47.81 96 THR A C 1
ATOM 803 O O . THR A 1 96 ? 3.306 -0.948 24.847 1.00 47.81 96 THR A O 1
ATOM 806 N N . ASN A 1 97 ? 5.420 -0.734 24.153 1.00 36.91 97 ASN A N 1
ATOM 807 C CA . ASN A 1 97 ? 6.037 -0.732 25.490 1.00 36.91 97 ASN A CA 1
ATOM 808 C C . ASN A 1 97 ? 6.168 0.669 26.129 1.00 36.91 97 ASN A C 1
ATOM 810 O O . ASN A 1 97 ? 6.999 0.870 27.012 1.00 36.91 97 ASN A O 1
ATOM 814 N N . SER A 1 98 ? 5.408 1.670 25.678 1.00 41.66 98 SER A N 1
ATOM 815 C CA . SER A 1 98 ? 5.461 3.034 26.243 1.00 41.66 98 SER A CA 1
ATOM 816 C C . SER A 1 98 ? 4.087 3.616 26.583 1.00 41.66 98 SER A C 1
ATOM 818 O O . SER A 1 98 ? 3.915 4.834 26.551 1.00 41.66 98 SER A O 1
ATOM 820 N N . ILE A 1 99 ? 3.122 2.761 26.933 1.00 40.06 99 ILE A N 1
ATOM 821 C CA . ILE A 1 99 ? 1.850 3.165 27.553 1.00 40.06 99 ILE A CA 1
ATOM 822 C C . ILE A 1 99 ? 1.654 2.365 28.836 1.00 40.06 99 ILE A C 1
ATOM 824 O O . ILE A 1 99 ? 1.839 1.130 28.773 1.00 40.06 99 ILE A O 1
#